Protein AF-A0A3D1QCE4-F1 (afdb_monomer)

Mean predicted aligned error: 5.52 Å

Radius of gyration: 17.68 Å; Cα contacts (8 Å, |Δi|>4): 20; chains: 1; bounding box: 48×28×30 Å

Sequence (48 aa):
MTDKFAKEGLTFDDVLLIPGRSEVLPNKVDVSTRLTKRIRLEIPIMSA

pLDDT: mean 93.78, std 9.61, range [51.72, 98.44]

Foldseek 3Di:
DPPPDDDDDDDPVRDDDDDDDDPDDPVRDQQKDAPDPPRIDSHPDDDD

Secondary structure (DSSP, 8-state):
---SSPPPPP-GGG--PPP---SS-GGG----EESSSS-EESSS----

Nearest PDB structures (foldseek):
  4x3z-assembly1_A  TM=9.693E-01  e=9.770E-03  Vibrio cholerae O1 biovar El Tor str. N16961

Structure (mmCIF, N/CA/C/O backbone):
data_AF-A0A3D1QCE4-F1
#
_entry.id   AF-A0A3D1QCE4-F1
#
loop_
_atom_site.group_PDB
_atom_site.id
_atom_site.type_symbol
_atom_site.label_atom_id
_atom_site.label_alt_id
_atom_site.label_comp_id
_atom_site.label_asym_id
_atom_site.label_entity_id
_atom_site.label_seq_id
_atom_site.pdbx_PDB_ins_code
_atom_site.Cartn_x
_atom_site.Cartn_y
_atom_site.Cartn_z
_atom_site.occupancy
_atom_site.B_iso_or_equiv
_atom_site.auth_seq_id
_atom_site.auth_comp_id
_atom_site.auth_asym_id
_atom_site.auth_atom_id
_atom_site.pdbx_PDB_model_num
ATOM 1 N N . MET A 1 1 ? 35.325 -9.732 8.048 1.00 51.72 1 MET A N 1
ATOM 2 C CA . MET A 1 1 ? 35.228 -8.265 7.928 1.00 51.72 1 MET A CA 1
ATOM 3 C C . MET A 1 1 ? 33.801 -7.899 8.272 1.00 51.72 1 MET A C 1
ATOM 5 O O . MET A 1 1 ? 32.900 -8.414 7.629 1.00 51.72 1 MET A O 1
ATOM 9 N N . THR A 1 2 ? 33.583 -7.134 9.339 1.00 59.56 2 THR A N 1
ATOM 10 C CA . THR A 1 2 ? 32.271 -6.542 9.619 1.00 59.56 2 THR A CA 1
ATOM 11 C C . THR A 1 2 ? 32.045 -5.499 8.534 1.00 59.56 2 THR A C 1
ATOM 13 O O . THR A 1 2 ? 32.777 -4.510 8.504 1.00 59.56 2 THR A O 1
ATOM 16 N N . ASP A 1 3 ? 31.147 -5.764 7.586 1.00 72.69 3 ASP A N 1
ATOM 17 C CA . ASP A 1 3 ? 30.916 -4.849 6.470 1.00 72.69 3 ASP A CA 1
ATOM 18 C C . ASP A 1 3 ? 30.433 -3.504 7.012 1.00 72.69 3 ASP A C 1
ATOM 20 O O . ASP A 1 3 ? 29.368 -3.385 7.615 1.00 72.69 3 ASP A O 1
ATOM 24 N N . LYS A 1 4 ? 31.281 -2.487 6.843 1.00 80.00 4 LYS A N 1
ATOM 25 C CA . LYS A 1 4 ? 31.039 -1.110 7.288 1.00 80.00 4 LYS A CA 1
ATOM 26 C C . LYS A 1 4 ? 29.878 -0.467 6.524 1.00 80.00 4 LYS A C 1
ATOM 28 O O . LYS A 1 4 ? 29.294 0.503 7.001 1.00 80.00 4 LYS A O 1
ATOM 33 N N . PHE A 1 5 ? 29.569 -0.999 5.344 1.00 82.62 5 PHE A N 1
ATOM 34 C CA . PHE A 1 5 ? 28.531 -0.508 4.456 1.00 82.62 5 PHE A CA 1
ATOM 35 C C . PHE A 1 5 ? 27.396 -1.525 4.388 1.00 82.62 5 PHE A C 1
ATOM 37 O O . PHE A 1 5 ? 27.616 -2.712 4.154 1.00 82.62 5 PHE A O 1
ATOM 44 N N . ALA A 1 6 ? 26.176 -1.045 4.620 1.00 83.75 6 ALA A N 1
ATOM 45 C CA . ALA A 1 6 ? 24.975 -1.832 4.396 1.00 83.75 6 ALA A CA 1
ATOM 46 C C . ALA A 1 6 ? 24.823 -2.166 2.901 1.00 83.75 6 ALA A C 1
ATOM 48 O O . ALA A 1 6 ? 25.488 -1.584 2.043 1.00 83.75 6 ALA A O 1
ATOM 49 N N . LYS A 1 7 ? 23.928 -3.109 2.594 1.00 87.19 7 LYS A N 1
ATOM 50 C CA . LYS A 1 7 ? 23.558 -3.419 1.209 1.00 87.19 7 LYS A CA 1
ATOM 51 C C . LYS A 1 7 ? 22.992 -2.181 0.509 1.00 87.19 7 LYS A C 1
ATOM 53 O O . LYS A 1 7 ? 22.473 -1.276 1.159 1.00 87.19 7 LYS A O 1
ATOM 58 N N . GLU A 1 8 ? 23.065 -2.194 -0.816 1.00 92.31 8 GLU A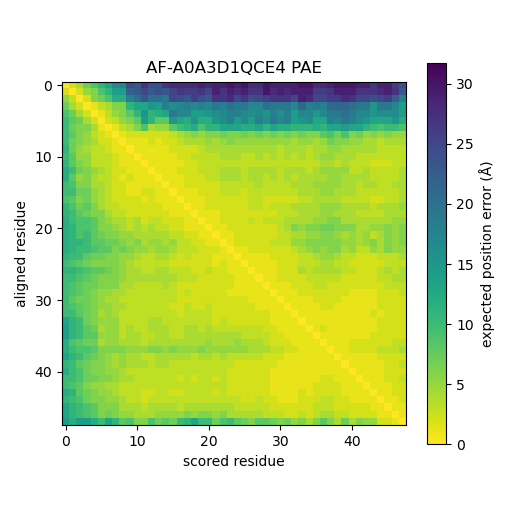 N 1
ATOM 59 C CA . GLU A 1 8 ? 22.413 -1.206 -1.670 1.00 92.31 8 GLU A CA 1
ATOM 60 C C . GLU A 1 8 ? 20.909 -1.117 -1.360 1.00 92.31 8 GLU A C 1
ATOM 62 O O . GLU A 1 8 ? 20.234 -2.135 -1.184 1.00 92.31 8 GLU A O 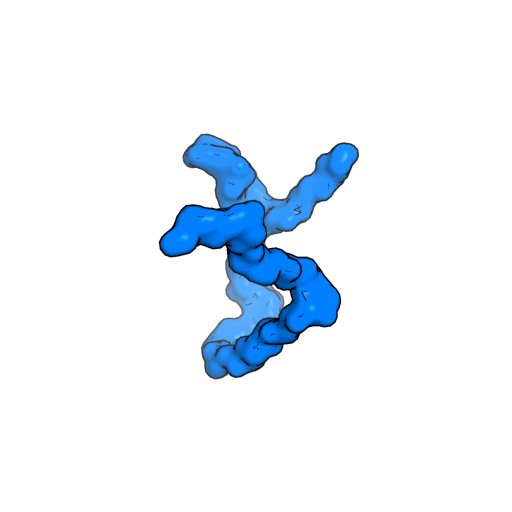1
ATOM 67 N N . GLY A 1 9 ? 20.405 0.112 -1.251 1.00 93.38 9 GLY A N 1
ATOM 68 C CA . GLY A 1 9 ? 18.984 0.407 -1.108 1.00 93.38 9 GLY A CA 1
ATOM 69 C C . GLY A 1 9 ? 18.434 0.913 -2.433 1.00 93.38 9 GLY A C 1
ATOM 70 O O . GLY A 1 9 ? 19.048 1.777 -3.047 1.00 93.38 9 GLY A O 1
ATOM 71 N N . LEU A 1 10 ? 17.286 0.381 -2.850 1.00 96.56 10 LEU A N 1
ATOM 72 C CA . LEU A 1 10 ? 16.607 0.770 -4.086 1.00 96.56 10 LEU A CA 1
ATOM 73 C C . LEU A 1 10 ? 15.453 1.728 -3.777 1.00 96.56 10 LEU A C 1
ATOM 75 O O . LEU A 1 10 ? 14.739 1.556 -2.783 1.00 96.56 10 LEU A O 1
ATOM 79 N N . THR A 1 11 ? 15.263 2.716 -4.641 1.00 96.75 11 THR A N 1
ATOM 80 C CA . THR A 1 11 ? 14.136 3.657 -4.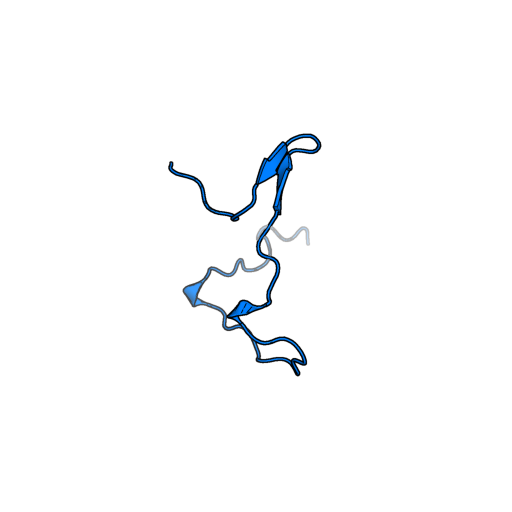636 1.00 96.75 11 THR A CA 1
ATOM 81 C C . THR A 1 11 ? 13.074 3.243 -5.663 1.00 96.75 11 THR A C 1
ATOM 83 O O . THR A 1 11 ? 13.209 2.219 -6.331 1.00 96.75 11 THR A O 1
ATOM 86 N N . PHE A 1 12 ? 11.986 4.014 -5.783 1.00 97.12 12 PHE A N 1
ATOM 87 C CA . PHE A 1 12 ? 10.915 3.701 -6.737 1.00 97.12 12 PHE A CA 1
ATOM 88 C C . PHE A 1 12 ? 11.368 3.775 -8.199 1.00 97.12 12 PHE A C 1
ATOM 90 O O . PHE A 1 12 ? 10.902 2.972 -9.000 1.00 97.12 12 PHE A O 1
ATOM 97 N N . ASP A 1 13 ? 12.283 4.685 -8.533 1.00 97.69 13 ASP A N 1
ATOM 98 C CA . ASP A 1 13 ? 12.734 4.889 -9.916 1.00 97.69 13 ASP A CA 1
ATOM 99 C C . ASP A 1 13 ? 13.783 3.852 -10.360 1.00 97.69 13 ASP A C 1
ATOM 101 O O . ASP A 1 13 ? 14.053 3.712 -11.552 1.00 97.69 13 ASP A O 1
ATOM 105 N N . ASP A 1 14 ? 14.335 3.083 -9.415 1.00 97.75 14 ASP A N 1
ATOM 106 C CA . ASP A 1 14 ? 15.329 2.039 -9.688 1.00 97.75 14 ASP A CA 1
ATOM 107 C C . ASP A 1 14 ? 14.692 0.704 -10.116 1.00 97.75 14 ASP A C 1
ATOM 109 O O . ASP A 1 14 ? 15.398 -0.221 -10.527 1.00 97.75 14 ASP A O 1
ATOM 113 N N . VAL A 1 15 ? 13.365 0.555 -9.989 1.00 96.81 15 VAL A N 1
ATOM 114 C CA . VAL A 1 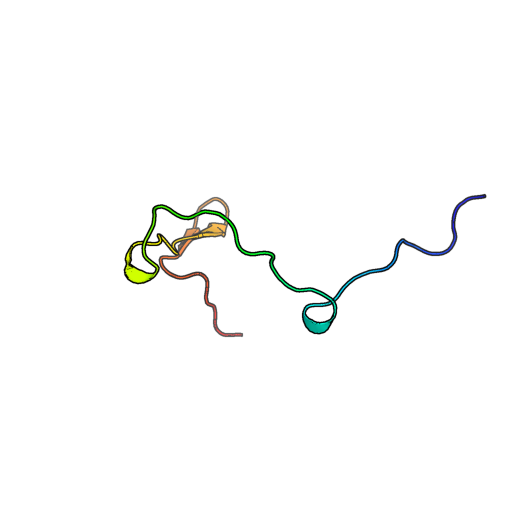15 ? 12.681 -0.739 -10.137 1.00 96.81 15 VAL A CA 1
ATOM 115 C C . VAL A 1 15 ? 11.402 -0.667 -10.966 1.00 96.81 15 VAL A C 1
ATOM 117 O O . VAL A 1 15 ? 10.688 0.329 -10.996 1.00 96.81 15 VAL A O 1
ATOM 120 N N . LEU A 1 16 ? 11.067 -1.791 -11.601 1.00 98.19 16 LEU A N 1
ATOM 121 C CA . LEU A 1 16 ? 9.792 -2.004 -12.282 1.00 98.19 16 LEU A CA 1
ATOM 122 C C . LEU A 1 16 ? 9.134 -3.289 -11.777 1.00 98.19 16 LEU A C 1
ATOM 124 O O . LEU A 1 16 ? 9.806 -4.284 -11.500 1.00 98.19 16 LEU A O 1
ATOM 128 N N . LEU A 1 17 ? 7.801 -3.284 -11.698 1.00 97.56 17 LEU A N 1
ATOM 129 C CA . LEU A 1 17 ? 7.031 -4.502 -11.458 1.00 97.56 17 LEU A CA 1
ATOM 130 C C . LEU A 1 17 ? 6.975 -5.336 -12.739 1.00 97.56 17 LEU A C 1
ATOM 132 O O . LEU A 1 17 ? 6.602 -4.841 -13.802 1.00 97.56 17 LEU A O 1
ATOM 136 N N . ILE A 1 18 ? 7.293 -6.624 -12.625 1.00 97.81 18 ILE A N 1
ATOM 137 C CA . ILE A 1 18 ? 7.131 -7.575 -13.725 1.00 97.81 18 ILE A CA 1
ATOM 138 C C . ILE A 1 18 ? 5.657 -8.013 -13.773 1.00 97.81 18 ILE A C 1
ATOM 140 O O . ILE A 1 18 ? 5.123 -8.433 -12.743 1.00 97.81 18 ILE A O 1
ATOM 144 N N . PRO A 1 19 ? 4.982 -7.949 -14.936 1.00 97.94 19 PRO A N 1
ATOM 145 C CA . PRO A 1 19 ? 3.606 -8.416 -15.063 1.00 97.94 19 PRO A CA 1
ATOM 146 C C . PRO A 1 19 ? 3.443 -9.896 -14.690 1.00 97.94 19 PRO A C 1
ATOM 148 O O . PRO A 1 19 ? 4.227 -10.747 -15.107 1.00 97.94 19 PRO A O 1
ATOM 151 N N . GLY A 1 20 ? 2.381 -10.205 -13.944 1.00 96.75 20 GLY A N 1
ATOM 152 C CA . GLY A 1 20 ? 1.966 -11.570 -13.618 1.00 96.75 20 GLY A CA 1
ATOM 153 C C . GLY A 1 20 ? 0.705 -11.987 -14.375 1.00 96.75 20 GLY A C 1
ATOM 154 O O . GLY A 1 20 ? -0.081 -11.152 -14.828 1.00 96.75 20 GLY A O 1
ATOM 155 N N . ARG A 1 21 ? 0.474 -13.298 -14.492 1.00 97.25 21 ARG A N 1
ATOM 156 C CA . ARG A 1 21 ? -0.807 -13.828 -14.980 1.00 97.25 21 ARG A CA 1
ATOM 157 C C . ARG A 1 21 ? -1.929 -13.378 -14.034 1.00 97.25 21 ARG A C 1
ATOM 159 O O . ARG A 1 21 ? -1.815 -13.567 -12.830 1.00 97.25 21 ARG A O 1
ATOM 166 N N . SER A 1 22 ? -3.015 -12.829 -14.581 1.00 97.12 22 SER A N 1
ATOM 167 C CA . SER A 1 22 ? -4.181 -12.388 -13.803 1.00 97.12 22 SER A CA 1
ATOM 168 C C . SER A 1 22 ? -5.485 -13.008 -14.307 1.00 97.12 22 SER A C 1
ATOM 170 O O . SER A 1 22 ? -5.720 -13.100 -15.515 1.00 97.12 22 SER A O 1
ATOM 172 N N . GLU A 1 23 ? -6.347 -13.384 -13.367 1.00 97.44 23 GLU A N 1
ATOM 173 C CA . GLU A 1 23 ? -7.753 -13.755 -13.589 1.00 97.44 23 GLU A CA 1
ATOM 174 C C . GLU A 1 23 ? -8.721 -12.657 -13.105 1.00 97.44 23 GLU A C 1
ATOM 176 O O . GLU A 1 23 ? -9.936 -12.775 -13.250 1.00 97.44 23 GLU A O 1
ATOM 181 N N . VAL A 1 24 ? -8.186 -11.563 -12.550 1.00 97.25 24 VAL A N 1
ATOM 182 C CA . VAL A 1 24 ? -8.950 -10.451 -11.976 1.00 97.25 24 VAL A CA 1
ATOM 183 C C . VAL A 1 24 ? -8.846 -9.228 -12.884 1.00 97.25 24 VAL A C 1
ATOM 185 O O . VAL A 1 24 ? -7.765 -8.870 -13.358 1.00 97.25 24 VAL A O 1
ATOM 188 N N . LEU A 1 25 ? -9.986 -8.574 -13.122 1.00 97.88 25 LEU A N 1
ATOM 189 C CA . LEU A 1 25 ? -10.047 -7.295 -13.830 1.00 97.88 25 LEU A CA 1
ATOM 190 C C . LEU A 1 25 ? -9.718 -6.142 -12.868 1.00 97.88 25 LEU A C 1
ATOM 192 O O . LEU A 1 25 ? -10.122 -6.213 -11.709 1.00 97.88 25 LEU A O 1
ATOM 196 N N . PRO A 1 26 ? -9.073 -5.051 -13.323 1.00 96.75 26 PRO A N 1
ATOM 197 C CA . PRO A 1 26 ? -8.655 -3.952 -12.445 1.00 96.75 26 PRO A CA 1
ATOM 198 C C . PRO A 1 26 ? -9.773 -3.363 -11.571 1.00 96.75 26 PRO A C 1
ATOM 200 O O . PRO A 1 26 ? -9.564 -3.088 -10.396 1.00 96.75 26 PRO A O 1
ATOM 203 N N . ASN A 1 27 ? -10.988 -3.236 -12.108 1.00 97.12 27 ASN A N 1
ATOM 204 C CA . ASN A 1 27 ? -12.152 -2.717 -11.382 1.00 97.12 27 ASN A CA 1
ATOM 205 C C . ASN A 1 27 ? -12.775 -3.708 -10.379 1.00 97.12 27 ASN A C 1
ATOM 207 O O . ASN A 1 27 ? -13.764 -3.373 -9.733 1.00 97.12 27 ASN A O 1
ATOM 211 N N . LYS A 1 28 ? -12.244 -4.931 -10.287 1.00 97.50 28 LYS A N 1
ATOM 212 C CA . LYS A 1 28 ? -12.677 -5.979 -9.352 1.00 97.50 28 LYS A CA 1
ATOM 213 C C . LYS A 1 28 ? -11.641 -6.260 -8.259 1.00 97.50 28 LYS A C 1
ATOM 215 O O . LYS A 1 28 ? -11.828 -7.196 -7.487 1.00 97.50 28 LYS A O 1
ATOM 220 N N . VAL A 1 29 ? -10.546 -5.501 -8.212 1.00 97.38 29 VAL A N 1
ATOM 221 C CA . VAL A 1 29 ? -9.508 -5.651 -7.185 1.00 97.38 29 VAL A CA 1
ATOM 222 C C . VAL A 1 29 ? -9.997 -5.045 -5.865 1.00 97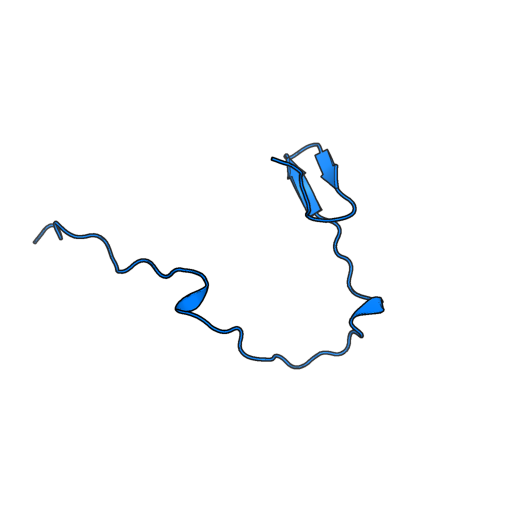.38 29 VAL A C 1
ATOM 224 O O . VAL A 1 29 ? -10.499 -3.924 -5.851 1.00 97.38 29 VAL A O 1
ATOM 227 N N . ASP A 1 30 ? -9.832 -5.774 -4.757 1.00 97.94 30 ASP A N 1
ATOM 228 C CA . ASP A 1 30 ? -10.033 -5.238 -3.407 1.00 97.94 30 ASP A CA 1
ATOM 229 C C . ASP A 1 30 ? -8.805 -4.407 -3.004 1.00 97.94 30 ASP A C 1
ATOM 231 O O . ASP A 1 30 ? -7.696 -4.932 -2.894 1.00 97.94 30 ASP A O 1
ATOM 235 N N . VAL A 1 31 ? -9.008 -3.102 -2.817 1.00 97.94 31 VAL A N 1
ATOM 236 C CA . VAL A 1 31 ? -7.962 -2.143 -2.423 1.00 97.94 31 VAL A CA 1
ATOM 237 C C . VAL A 1 31 ? -7.992 -1.811 -0.927 1.00 97.94 31 VAL A C 1
ATOM 239 O O . VAL A 1 31 ? -7.201 -0.992 -0.459 1.00 97.94 31 VAL A O 1
ATOM 242 N N . SER A 1 32 ? -8.875 -2.441 -0.153 1.00 98.19 32 SER A N 1
ATOM 243 C CA . SER A 1 32 ? -8.947 -2.219 1.288 1.00 98.19 32 SER A CA 1
ATOM 244 C C . SER A 1 32 ? -7.661 -2.666 1.996 1.00 98.19 32 SER A C 1
ATOM 246 O O . SER A 1 32 ? -6.992 -3.627 1.615 1.00 98.19 32 SER A O 1
ATOM 248 N N . THR A 1 33 ? -7.293 -1.963 3.067 1.00 98.06 33 THR A N 1
ATOM 249 C CA . THR A 1 33 ? -6.055 -2.225 3.812 1.00 98.06 33 THR A CA 1
ATOM 250 C C . THR A 1 33 ? -6.230 -2.014 5.314 1.00 98.06 33 THR A C 1
ATOM 252 O O . THR A 1 33 ? -7.242 -1.494 5.786 1.00 98.06 33 THR A O 1
ATOM 255 N N . ARG A 1 34 ? -5.244 -2.431 6.109 1.00 98.38 34 ARG A N 1
ATOM 256 C CA . ARG A 1 34 ? -5.193 -2.167 7.553 1.00 98.38 34 ARG A CA 1
ATOM 257 C C . ARG A 1 34 ? -4.153 -1.095 7.839 1.00 98.38 34 ARG A C 1
ATOM 259 O O . ARG A 1 34 ? -2.965 -1.336 7.661 1.00 98.38 34 ARG A O 1
ATOM 266 N N . LEU A 1 35 ? -4.600 0.050 8.353 1.00 97.81 35 LEU A N 1
ATOM 267 C CA . LEU A 1 35 ? -3.701 1.105 8.824 1.00 97.81 35 LEU A CA 1
ATOM 268 C C . LEU A 1 35 ? -3.013 0.704 10.135 1.00 97.81 35 LEU A C 1
ATOM 270 O O . LEU A 1 35 ? -1.827 0.936 10.335 1.00 97.81 35 LEU A O 1
ATOM 274 N N . THR A 1 36 ? -3.769 0.086 11.044 1.00 98.06 36 THR A N 1
ATOM 275 C CA . THR A 1 36 ? -3.245 -0.466 12.299 1.00 98.06 36 THR A CA 1
ATOM 276 C C . THR A 1 36 ? -3.868 -1.833 12.564 1.00 98.06 36 THR A C 1
ATOM 278 O O . THR A 1 36 ? -4.774 -2.271 11.855 1.00 98.06 36 THR A O 1
ATOM 281 N N . LYS A 1 37 ? -3.461 -2.499 13.654 1.00 98.06 37 LYS A N 1
ATOM 282 C CA . LYS A 1 37 ? -4.086 -3.759 14.099 1.00 98.06 37 LYS A CA 1
ATOM 283 C C . LYS A 1 37 ? -5.615 -3.658 14.238 1.00 98.06 37 LYS A C 1
ATOM 285 O O . LYS A 1 37 ? -6.302 -4.657 14.042 1.00 98.06 37 LYS A O 1
ATOM 290 N N . ARG A 1 38 ? -6.140 -2.470 14.569 1.00 98.44 38 ARG A N 1
ATOM 291 C CA . ARG A 1 38 ? -7.565 -2.239 14.862 1.00 98.44 38 ARG A CA 1
ATOM 292 C C . ARG A 1 38 ? -8.293 -1.350 13.849 1.00 98.44 38 ARG A C 1
ATOM 294 O O . ARG A 1 38 ? -9.508 -1.255 13.934 1.00 98.4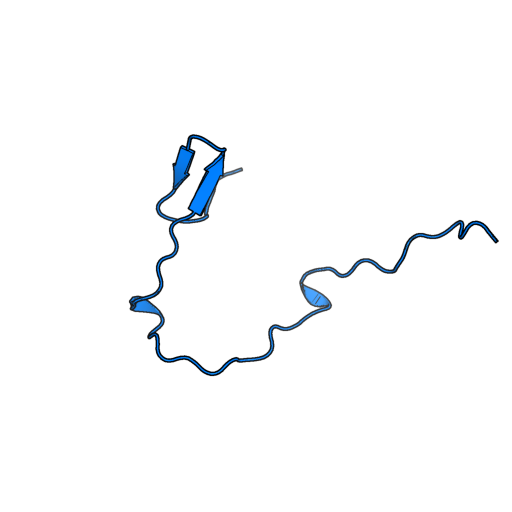4 38 ARG A O 1
ATOM 301 N N . ILE A 1 39 ? -7.585 -0.706 12.921 1.00 98.12 39 ILE A N 1
ATOM 302 C CA . ILE A 1 39 ? -8.170 0.270 11.987 1.00 98.12 39 ILE A CA 1
ATOM 303 C C . ILE A 1 39 ? -8.029 -0.248 10.554 1.00 98.12 39 ILE A C 1
ATOM 305 O O . ILE A 1 39 ? -6.912 -0.518 10.104 1.00 98.12 39 ILE A O 1
ATOM 309 N N . ARG A 1 40 ? -9.159 -0.367 9.849 1.00 98.25 40 ARG A N 1
ATOM 310 C CA . ARG A 1 40 ? -9.252 -0.726 8.426 1.00 98.25 40 ARG A CA 1
ATOM 311 C C . ARG A 1 40 ? -9.584 0.518 7.598 1.00 98.25 40 ARG A C 1
ATOM 313 O O . ARG A 1 40 ? -10.344 1.365 8.057 1.00 98.25 40 ARG A O 1
ATOM 320 N N . LEU A 1 41 ? -8.997 0.608 6.410 1.00 98.44 41 LEU A N 1
ATOM 321 C CA . LEU A 1 41 ? -9.280 1.612 5.389 1.00 98.44 41 LEU A CA 1
ATOM 322 C C . LEU A 1 41 ? -9.852 0.913 4.158 1.00 98.44 41 LEU A C 1
ATOM 324 O O . LEU A 1 41 ? -9.393 -0.171 3.802 1.00 98.44 41 LEU A O 1
ATOM 328 N N . GLU A 1 42 ? -10.794 1.559 3.481 1.00 98.31 42 GLU A N 1
ATOM 329 C CA . GLU A 1 42 ? -11.339 1.048 2.217 1.00 98.31 42 GLU A CA 1
ATOM 330 C C . GLU A 1 42 ? -10.422 1.347 1.021 1.00 98.31 42 GLU A C 1
ATOM 332 O O . GLU A 1 42 ? -10.496 0.660 0.012 1.00 98.31 42 GLU A O 1
ATOM 337 N N . ILE A 1 43 ? -9.528 2.337 1.137 1.00 97.88 43 ILE A N 1
ATOM 338 C CA . ILE A 1 43 ? -8.548 2.729 0.111 1.00 97.88 43 ILE A CA 1
ATOM 339 C C . ILE A 1 43 ? -7.204 3.025 0.811 1.00 97.88 43 ILE A C 1
ATOM 341 O O . ILE A 1 43 ? -7.218 3.652 1.875 1.00 97.88 43 ILE A O 1
ATOM 345 N N . PRO A 1 44 ? -6.036 2.627 0.263 1.00 97.56 44 PRO A N 1
ATOM 346 C CA . PRO A 1 44 ? -4.737 2.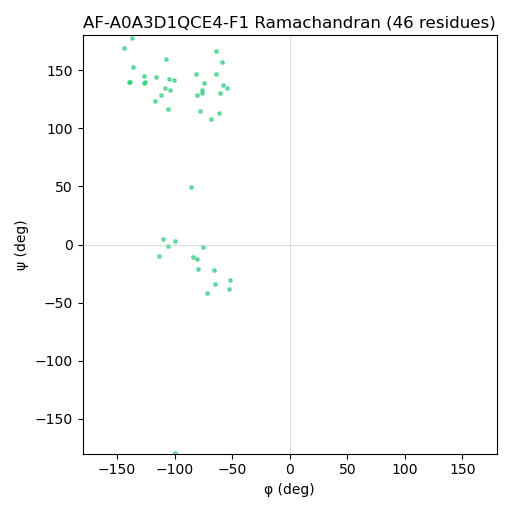764 0.922 1.00 97.56 44 PRO A CA 1
ATOM 347 C C . PRO A 1 44 ? -4.112 4.149 0.665 1.00 97.56 44 PRO A C 1
ATOM 349 O O . PRO A 1 44 ? -2.964 4.250 0.242 1.00 97.56 44 PRO A O 1
ATOM 352 N N . ILE A 1 45 ? -4.876 5.223 0.882 1.00 97.81 45 ILE A N 1
ATOM 353 C CA . ILE A 1 45 ? -4.450 6.614 0.659 1.00 97.81 45 ILE A CA 1
ATOM 354 C C . ILE A 1 45 ? -4.693 7.425 1.934 1.00 97.81 45 ILE A C 1
ATOM 356 O O . ILE A 1 45 ? -5.726 7.278 2.585 1.00 97.81 45 ILE A O 1
ATOM 360 N N . MET A 1 46 ? -3.741 8.291 2.278 1.00 96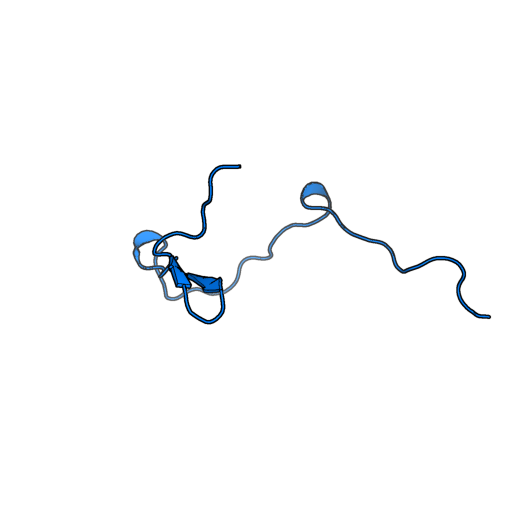.00 46 MET A N 1
ATOM 361 C CA . MET A 1 46 ? -3.808 9.183 3.433 1.00 96.00 46 MET A CA 1
ATOM 362 C C . MET A 1 46 ? -3.245 10.557 3.064 1.00 96.00 46 MET A C 1
ATOM 364 O O . MET A 1 46 ? -2.245 10.642 2.354 1.00 96.00 46 MET A O 1
ATOM 368 N N . SER A 1 47 ? -3.886 11.623 3.541 1.00 96.81 47 SER A N 1
ATOM 369 C CA . SER A 1 47 ? -3.335 12.978 3.475 1.00 96.81 47 SER A CA 1
ATOM 370 C C . SER A 1 47 ? -2.224 13.151 4.510 1.00 96.81 47 SER A C 1
ATOM 372 O O . SER A 1 47 ? -2.378 12.686 5.640 1.00 96.81 47 SER A O 1
ATOM 374 N N . ALA A 1 48 ? -1.144 13.827 4.119 1.00 89.69 48 ALA A N 1
ATOM 375 C CA . ALA A 1 48 ? -0.041 14.187 5.009 1.00 89.69 48 ALA A CA 1
ATOM 376 C C . ALA A 1 48 ? -0.449 15.217 6.073 1.00 89.69 48 ALA A C 1
ATOM 378 O O . ALA A 1 48 ? -1.347 16.042 5.780 1.00 89.69 48 ALA A O 1
#

Solvent-accessible surface area (backbone atoms only — not comparable to full-atom values): 3688 Å² total; per-residue (Å²): 131,84,74,90,64,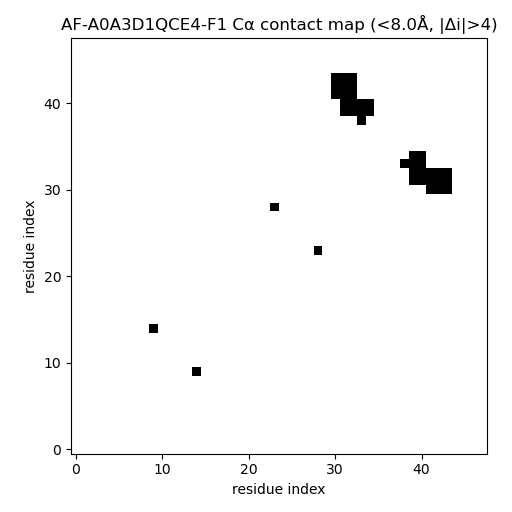79,80,90,84,82,58,77,91,77,58,81,88,78,90,72,94,74,96,74,54,83,95,71,62,84,54,54,41,67,82,46,102,87,41,76,36,75,52,88,75,81,85,131